Protein AF-A0A967VM35-F1 (afdb_monomer_lite)

pLDDT: mean 79.33, std 12.01, range [44.34, 94.88]

Radius of gyration: 12.98 Å; chains: 1; bounding box: 26×37×26 Å

Foldseek 3Di:
DDDPDDDDDPVQQQDWDWDDDQQAQKIFIARRNPRDTPDIDGHPDHRDPDDDDDPVD

Secondary structure (DSSP, 8-state):
---S-----GGGSSSEEEEE-SS-SEEEEEETTT--EEEEEE-SSPPPS-----TT-

Structure (mmCIF, N/CA/C/O backbone):
data_AF-A0A967VM35-F1
#
_entry.id   AF-A0A967VM35-F1
#
loop_
_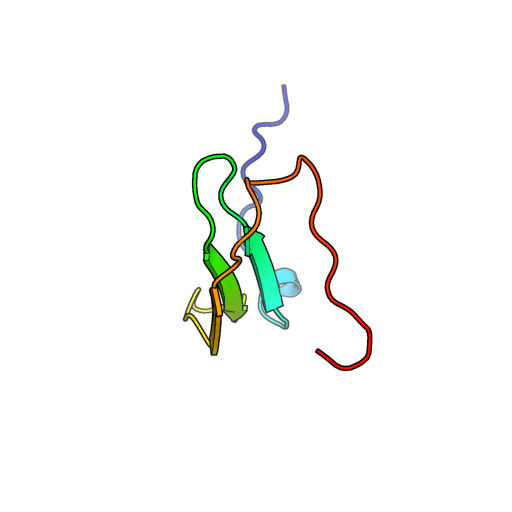atom_site.group_PDB
_atom_site.id
_atom_site.type_symbol
_atom_site.label_atom_id
_atom_site.label_alt_id
_atom_site.label_comp_id
_atom_site.label_asym_id
_atom_site.label_entity_id
_atom_site.label_seq_id
_atom_site.pdbx_PDB_ins_code
_atom_site.Cartn_x
_atom_site.Cartn_y
_atom_site.Cartn_z
_atom_site.occupancy
_atom_site.B_iso_or_equiv
_atom_site.auth_seq_id
_atom_site.auth_comp_id
_atom_site.auth_asym_id
_atom_site.auth_atom_id
_atom_site.pdbx_PDB_model_num
ATOM 1 N N . MET A 1 1 ? -7.505 26.268 -0.546 1.00 44.34 1 MET A N 1
ATOM 2 C CA . MET A 1 1 ? -6.748 25.119 -1.090 1.00 44.34 1 MET A CA 1
ATOM 3 C C . MET A 1 1 ? -6.887 23.976 -0.090 1.00 44.34 1 MET A C 1
ATOM 5 O O . MET A 1 1 ? -6.415 24.163 1.029 1.00 44.34 1 MET A O 1
ATOM 9 N N . PRO A 1 2 ? -7.560 22.856 -0.397 1.00 52.41 2 PRO A N 1
ATOM 10 C CA . PRO A 1 2 ? -7.543 21.706 0.501 1.00 52.41 2 PRO A CA 1
ATOM 11 C C . PRO A 1 2 ? -6.117 21.144 0.509 1.00 52.41 2 PRO A C 1
ATOM 13 O O . PRO A 1 2 ? -5.539 20.909 -0.549 1.00 52.41 2 PRO A O 1
ATOM 16 N N . ARG A 1 3 ? -5.515 20.988 1.689 1.00 56.66 3 ARG A N 1
ATOM 17 C CA . ARG A 1 3 ? -4.253 20.253 1.829 1.00 56.66 3 ARG A CA 1
ATOM 18 C C . ARG A 1 3 ? -4.587 18.770 1.671 1.00 56.66 3 ARG A C 1
ATOM 20 O O . ARG A 1 3 ? -5.524 18.310 2.311 1.00 56.66 3 ARG A O 1
ATOM 27 N N . GLY A 1 4 ? -3.839 18.037 0.845 1.00 60.25 4 GLY A N 1
ATOM 28 C CA . GLY A 1 4 ? -4.037 16.600 0.578 1.00 60.25 4 GLY A CA 1
ATOM 29 C C . GLY A 1 4 ? -3.740 15.673 1.765 1.00 60.25 4 GLY A C 1
ATOM 30 O O . GLY A 1 4 ? -3.417 14.510 1.565 1.00 60.25 4 GLY A O 1
ATOM 31 N N . LEU A 1 5 ? -3.802 16.194 2.991 1.00 63.31 5 LEU A N 1
ATOM 32 C CA . LEU A 1 5 ? -3.688 15.424 4.215 1.00 63.31 5 LEU A CA 1
ATOM 33 C C . LEU A 1 5 ? -5.102 15.051 4.661 1.00 63.31 5 LEU A C 1
ATOM 35 O O . LEU A 1 5 ? -5.854 15.903 5.135 1.00 63.31 5 LEU A O 1
ATOM 39 N N . LEU A 1 6 ? -5.459 13.783 4.493 1.00 60.75 6 LEU A N 1
ATOM 40 C CA . LEU A 1 6 ? -6.655 13.223 5.106 1.00 60.75 6 LEU A CA 1
ATOM 41 C C . LEU A 1 6 ? -6.321 12.903 6.565 1.00 60.75 6 LEU A C 1
ATOM 43 O O . LEU A 1 6 ? -5.463 12.066 6.836 1.00 60.75 6 LEU A O 1
ATOM 47 N N . SER A 1 7 ? -6.964 13.592 7.508 1.00 64.38 7 SER A N 1
ATOM 48 C CA . SER A 1 7 ? -6.875 13.218 8.920 1.00 64.38 7 SER A CA 1
ATOM 49 C C . SER A 1 7 ? -7.544 11.860 9.112 1.00 64.38 7 SER A C 1
ATOM 51 O O . SER A 1 7 ? -8.676 11.676 8.663 1.00 64.38 7 SER A O 1
ATOM 53 N N . ALA A 1 8 ? -6.862 10.933 9.788 1.00 63.22 8 ALA A N 1
ATOM 54 C CA . ALA A 1 8 ? -7.439 9.654 10.181 1.00 63.22 8 ALA A CA 1
ATOM 55 C C . ALA A 1 8 ? -8.683 9.917 11.043 1.00 63.22 8 ALA A C 1
ATOM 57 O O . ALA A 1 8 ? -8.592 10.367 12.186 1.00 63.22 8 ALA A O 1
ATOM 58 N N . THR A 1 9 ? -9.860 9.724 10.453 1.00 71.19 9 THR A N 1
ATOM 59 C CA . THR A 1 9 ? -11.132 9.754 11.178 1.00 71.19 9 THR A CA 1
ATOM 60 C C . THR A 1 9 ? -11.447 8.338 11.657 1.00 71.19 9 THR A C 1
ATOM 62 O O . THR A 1 9 ? -10.948 7.386 11.062 1.00 71.19 9 THR A O 1
ATOM 65 N N . PRO A 1 10 ? -12.300 8.149 12.678 1.00 70.19 10 PRO A N 1
ATOM 66 C CA . PRO A 1 10 ? -12.712 6.808 13.100 1.00 70.19 10 PRO A CA 1
ATOM 67 C C . PRO A 1 10 ? -13.303 5.962 11.960 1.00 70.19 10 PRO A C 1
ATOM 69 O O . PRO A 1 10 ? -13.136 4.752 11.946 1.00 70.19 10 PRO A O 1
ATOM 72 N N . ALA A 1 11 ? -13.930 6.596 10.965 1.00 68.31 11 ALA A N 1
ATOM 73 C CA . ALA A 1 11 ? -14.436 5.920 9.770 1.00 68.31 11 ALA A CA 1
ATOM 74 C C . ALA A 1 11 ? -13.328 5.424 8.816 1.00 68.31 11 ALA A C 1
ATOM 76 O O . ALA A 1 11 ? -13.595 4.584 7.966 1.00 68.31 11 ALA A O 1
ATOM 77 N N . ALA A 1 12 ? -12.106 5.945 8.942 1.00 68.06 12 ALA A N 1
ATOM 78 C CA . ALA A 1 12 ? -10.926 5.510 8.197 1.00 68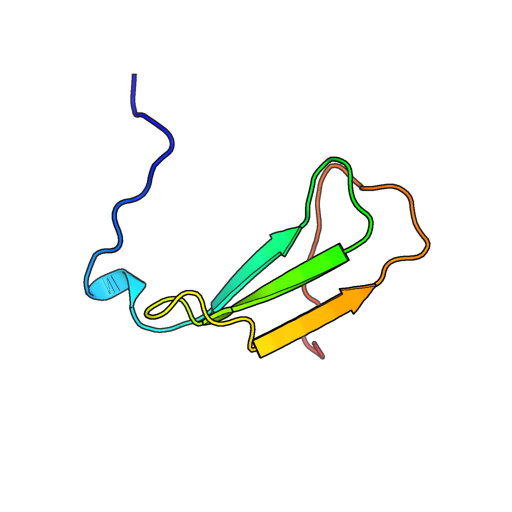.06 12 ALA A CA 1
ATOM 79 C C . ALA A 1 12 ? -10.071 4.491 8.976 1.00 68.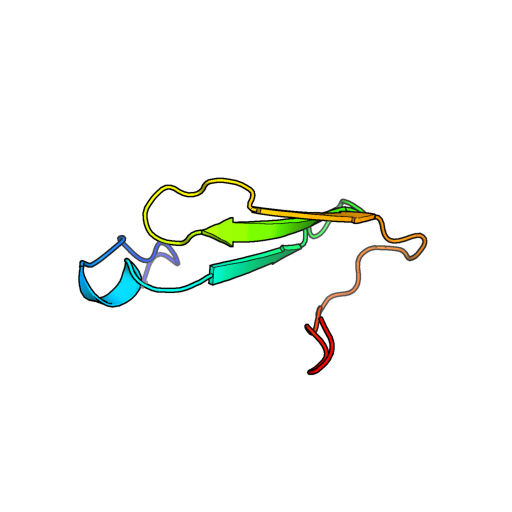06 12 ALA A C 1
ATOM 81 O O . ALA A 1 12 ? -8.994 4.135 8.509 1.00 68.06 12 ALA A O 1
ATOM 82 N N . ALA A 1 13 ? -10.507 4.062 10.168 1.00 70.00 13 ALA A N 1
ATOM 83 C CA . ALA A 1 13 ? -9.758 3.112 10.986 1.00 70.00 13 ALA A CA 1
ATOM 84 C C . ALA A 1 13 ? -9.788 1.696 10.390 1.00 70.00 13 ALA A C 1
ATOM 86 O O . ALA A 1 13 ? -8.760 1.023 10.385 1.00 70.00 13 ALA A O 1
ATOM 87 N N . ASP A 1 14 ? -10.918 1.280 9.815 1.00 80.44 14 ASP A N 1
ATOM 88 C CA . ASP A 1 14 ? -11.082 -0.073 9.286 1.00 80.44 14 ASP A CA 1
ATOM 89 C C . ASP A 1 14 ? -10.676 -0.161 7.809 1.00 80.44 14 ASP A C 1
ATOM 91 O O . ASP A 1 14 ? -11.260 0.500 6.946 1.00 80.44 14 ASP A O 1
ATOM 95 N N . GLY A 1 15 ? -9.702 -1.026 7.508 1.00 87.06 15 GLY A N 1
ATOM 96 C CA . GLY A 1 15 ? -9.292 -1.348 6.143 1.00 87.06 15 GLY A CA 1
ATOM 97 C C . GLY A 1 15 ? -7.785 -1.301 5.907 1.00 87.06 15 GLY A C 1
ATOM 98 O O . GLY A 1 15 ? -6.968 -1.481 6.814 1.00 87.06 15 GLY A O 1
ATOM 99 N N . TYR A 1 16 ? -7.426 -1.100 4.637 1.00 89.06 16 TYR A N 1
ATOM 100 C CA . TYR A 1 16 ? -6.041 -1.094 4.187 1.00 89.06 16 TYR A CA 1
ATOM 101 C C . TYR A 1 16 ? -5.758 0.047 3.214 1.00 89.06 16 TYR A C 1
ATOM 103 O O . TYR A 1 16 ? -6.598 0.409 2.389 1.00 89.06 16 TYR A O 1
ATOM 111 N N . VAL A 1 17 ? -4.536 0.571 3.276 1.00 89.25 17 VAL A N 1
ATOM 112 C CA . VAL A 1 17 ? -4.000 1.540 2.317 1.00 89.25 17 VAL A CA 1
ATOM 113 C C . VAL A 1 17 ? -2.982 0.840 1.428 1.00 89.25 17 VAL A C 1
ATOM 115 O O . VAL A 1 17 ? -1.984 0.310 1.915 1.00 89.25 17 VAL A O 1
ATOM 118 N N . TYR A 1 18 ? -3.225 0.868 0.118 1.00 89.88 18 TYR A N 1
ATOM 119 C CA . TYR A 1 18 ? -2.276 0.408 -0.890 1.00 89.88 18 TYR A CA 1
ATOM 120 C C . TYR A 1 18 ? -1.402 1.581 -1.339 1.00 89.88 18 TYR A C 1
ATOM 122 O O . TYR A 1 18 ? -1.901 2.562 -1.895 1.00 89.88 18 TYR A O 1
ATOM 130 N N . PHE A 1 19 ? -0.103 1.505 -1.055 1.00 87.38 19 PHE A N 1
ATOM 131 C CA . PHE A 1 19 ? 0.829 2.615 -1.235 1.00 87.38 19 PHE A CA 1
ATOM 132 C C . PHE A 1 19 ? 2.042 2.195 -2.067 1.00 87.38 19 PHE A C 1
ATOM 134 O O . PHE A 1 19 ? 2.782 1.293 -1.681 1.00 87.38 19 PHE A O 1
ATOM 141 N N . SER A 1 20 ? 2.286 2.899 -3.175 1.00 87.62 20 SER A N 1
ATOM 142 C CA . SER A 1 20 ? 3.482 2.732 -4.006 1.00 87.62 20 SER A CA 1
ATOM 143 C C . SER A 1 20 ? 4.259 4.037 -4.088 1.00 87.62 20 SER A C 1
ATOM 145 O O . SER A 1 20 ? 3.687 5.108 -4.304 1.00 87.62 20 SER A O 1
ATOM 147 N N . SER A 1 21 ? 5.580 3.942 -3.950 1.00 82.56 21 SER A N 1
ATOM 148 C CA . SER A 1 21 ? 6.472 5.086 -4.127 1.00 82.56 21 SER A CA 1
ATOM 149 C C . SER A 1 21 ? 6.550 5.499 -5.597 1.00 82.56 21 SER A C 1
ATOM 151 O O . SER A 1 21 ? 6.603 4.652 -6.485 1.00 82.56 21 SER A O 1
ATOM 153 N N . LEU A 1 22 ? 6.626 6.807 -5.856 1.00 81.62 22 LEU A N 1
ATOM 154 C CA . LEU A 1 22 ? 6.846 7.338 -7.206 1.00 81.62 22 LEU A CA 1
ATOM 155 C C . LEU A 1 22 ? 8.283 7.108 -7.706 1.00 81.62 22 LEU A C 1
ATOM 157 O O . LEU A 1 22 ? 8.523 7.098 -8.907 1.00 81.62 22 LEU A O 1
ATOM 161 N N . ILE A 1 23 ? 9.247 6.956 -6.795 1.00 84.06 23 ILE A N 1
ATOM 162 C CA . ILE A 1 23 ? 10.678 6.817 -7.123 1.00 84.06 23 ILE A CA 1
ATOM 163 C C . ILE A 1 23 ? 11.253 5.447 -6.745 1.00 84.06 23 ILE A C 1
ATOM 165 O O . ILE A 1 23 ? 12.436 5.202 -6.961 1.00 84.06 23 ILE A O 1
ATOM 169 N N . GLY A 1 24 ? 10.439 4.566 -6.163 1.00 84.12 24 GLY A N 1
ATOM 170 C CA . GLY A 1 24 ? 10.849 3.242 -5.697 1.00 84.12 24 GLY A CA 1
ATOM 171 C C . GLY A 1 24 ? 10.082 2.124 -6.391 1.00 84.12 24 GLY A C 1
ATOM 172 O O . GLY A 1 24 ? 9.006 2.341 -6.936 1.00 84.12 24 GLY A O 1
ATOM 173 N N . SER A 1 25 ? 10.641 0.918 -6.349 1.00 88.50 25 SER A N 1
ATOM 174 C CA . SER A 1 25 ? 10.013 -0.303 -6.865 1.00 88.50 25 SER A CA 1
ATOM 175 C C . SER A 1 25 ? 9.129 -1.019 -5.843 1.00 88.50 25 SER A C 1
ATOM 177 O O . SER A 1 25 ? 8.461 -1.994 -6.188 1.00 88.50 25 SER A O 1
ATOM 179 N N . THR A 1 26 ? 9.132 -0.560 -4.592 1.00 90.06 26 THR A N 1
ATOM 180 C CA . THR A 1 26 ? 8.425 -1.218 -3.498 1.00 90.06 26 THR A CA 1
ATOM 181 C C . THR A 1 26 ? 7.008 -0.680 -3.347 1.00 90.06 26 THR A C 1
ATOM 183 O O . THR A 1 26 ? 6.774 0.534 -3.335 1.00 90.06 26 THR A O 1
ATOM 186 N N . THR A 1 27 ? 6.068 -1.605 -3.187 1.00 90.88 27 THR A N 1
ATOM 187 C CA . THR A 1 27 ? 4.670 -1.326 -2.859 1.00 90.88 27 THR A CA 1
ATOM 188 C C . THR A 1 27 ? 4.315 -1.965 -1.522 1.00 90.88 27 THR A C 1
ATOM 190 O O . THR A 1 27 ? 4.743 -3.081 -1.228 1.00 90.88 27 THR A O 1
ATOM 193 N N . TYR A 1 28 ? 3.518 -1.266 -0.722 1.00 91.62 28 TYR A N 1
ATOM 194 C CA . TYR A 1 28 ? 3.150 -1.663 0.632 1.00 91.62 28 TYR A CA 1
ATOM 195 C C . TYR A 1 28 ? 1.636 -1.733 0.785 1.00 91.62 28 TYR A C 1
ATOM 197 O O . TYR A 1 28 ? 0.901 -0.907 0.237 1.00 91.62 28 TYR A O 1
ATOM 205 N N . LEU A 1 29 ? 1.188 -2.687 1.595 1.00 92.38 29 LEU A N 1
ATOM 206 C CA . LEU A 1 29 ? -0.149 -2.687 2.169 1.00 92.38 29 LEU A CA 1
ATOM 207 C C . LEU A 1 29 ? -0.027 -2.322 3.642 1.00 92.38 29 LEU A C 1
ATOM 209 O O . LEU A 1 29 ? 0.690 -2.990 4.392 1.00 92.38 29 LEU A O 1
ATOM 213 N N . LEU A 1 30 ? -0.717 -1.261 4.041 1.00 91.81 30 LEU A N 1
ATOM 214 C CA . LEU A 1 30 ? -0.727 -0.764 5.411 1.00 91.81 30 LEU A CA 1
ATOM 215 C C . LEU A 1 30 ? -2.098 -1.023 6.028 1.00 91.81 30 LEU A C 1
ATOM 217 O O . LEU A 1 30 ? -3.106 -0.756 5.376 1.00 91.81 30 LEU A O 1
ATOM 221 N N . GLU A 1 31 ? -2.154 -1.500 7.266 1.00 90.88 31 GLU A N 1
ATOM 222 C CA . GLU A 1 31 ? -3.387 -1.456 8.059 1.00 90.88 31 GLU A CA 1
ATOM 223 C C . GLU A 1 31 ? -3.697 0.009 8.409 1.00 90.88 31 GLU A C 1
ATOM 225 O O . GLU A 1 31 ? -2.804 0.769 8.794 1.00 90.88 31 GLU A O 1
ATOM 230 N N . SER A 1 32 ? -4.935 0.451 8.171 1.00 86.50 32 SER A N 1
ATOM 231 C CA . SER A 1 32 ? -5.260 1.885 8.148 1.00 86.50 32 SER A CA 1
ATOM 232 C C . SER A 1 32 ? -5.279 2.562 9.520 1.00 86.50 32 SER A C 1
ATOM 234 O O . SER A 1 32 ? -5.014 3.763 9.592 1.00 86.50 32 SER A O 1
ATOM 236 N N . ALA A 1 33 ? -5.563 1.835 10.605 1.00 85.38 33 ALA A N 1
ATOM 237 C CA . ALA A 1 33 ? -5.648 2.405 11.952 1.00 85.38 33 ALA A CA 1
ATOM 238 C C . ALA A 1 33 ? -4.269 2.678 12.576 1.00 85.38 33 ALA A C 1
ATOM 240 O O . ALA A 1 33 ? -4.047 3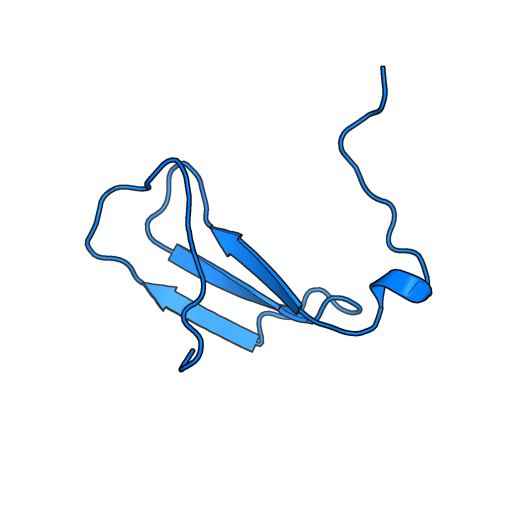.718 13.195 1.00 85.38 33 ALA A O 1
ATOM 241 N N . SER A 1 34 ? -3.349 1.732 12.427 1.00 87.50 34 SER A N 1
ATOM 242 C CA . SER A 1 34 ? -2.013 1.718 13.024 1.00 87.50 34 SER A CA 1
ATOM 243 C C . SER A 1 34 ? -0.921 2.167 12.056 1.00 87.50 34 SER A C 1
ATOM 245 O O . SER A 1 34 ? 0.149 2.586 12.496 1.00 87.50 34 SER A O 1
ATOM 247 N N . GLY A 1 35 ? -1.163 2.062 10.746 1.00 86.56 35 GLY A N 1
ATOM 248 C CA . GLY A 1 35 ? -0.144 2.251 9.714 1.00 86.56 35 GLY A CA 1
ATOM 249 C C . GLY A 1 35 ? 0.852 1.091 9.619 1.00 86.56 35 GLY A C 1
ATOM 250 O O . GLY A 1 35 ? 1.885 1.231 8.962 1.00 86.56 35 GLY A O 1
ATOM 251 N N . ALA A 1 36 ? 0.586 -0.042 10.277 1.00 91.50 36 ALA A N 1
ATOM 252 C CA . ALA A 1 36 ? 1.465 -1.202 10.239 1.00 91.50 36 ALA A CA 1
ATOM 253 C C . ALA A 1 36 ? 1.542 -1.790 8.826 1.00 91.50 36 ALA A C 1
ATOM 255 O O . ALA A 1 36 ? 0.521 -1.998 8.171 1.00 91.50 36 ALA A O 1
ATOM 256 N N . VAL A 1 37 ? 2.755 -2.109 8.373 1.00 94.31 37 VAL A N 1
ATOM 257 C CA . VAL A 1 37 ? 2.961 -2.834 7.115 1.00 94.31 37 VAL A CA 1
ATOM 258 C C . VAL A 1 37 ? 2.502 -4.275 7.308 1.00 94.31 37 VAL A C 1
ATOM 260 O O . VAL A 1 37 ? 3.084 -5.011 8.104 1.00 94.31 37 VAL A O 1
ATOM 263 N N . VAL A 1 38 ? 1.475 -4.679 6.567 1.00 94.88 38 VAL A N 1
ATOM 264 C CA . VAL A 1 38 ? 0.954 -6.054 6.583 1.00 94.88 38 VAL A CA 1
ATOM 265 C C . VAL A 1 38 ? 1.427 -6.869 5.380 1.00 94.88 38 VAL A C 1
ATOM 267 O O . VAL A 1 38 ? 1.439 -8.096 5.444 1.00 94.88 38 VAL A O 1
ATOM 270 N N . HIS A 1 39 ? 1.841 -6.207 4.294 1.00 94.19 39 HIS A N 1
ATOM 271 C CA . HIS A 1 39 ? 2.425 -6.861 3.126 1.00 94.19 39 HIS A CA 1
ATOM 272 C C . HIS A 1 39 ? 3.369 -5.930 2.357 1.00 94.19 39 HIS A C 1
ATOM 274 O O . HIS A 1 39 ? 3.172 -4.712 2.338 1.00 94.19 39 HIS A O 1
ATOM 280 N N . THR A 1 40 ? 4.353 -6.527 1.681 1.00 93.19 40 THR A N 1
ATOM 281 C CA . THR A 1 40 ? 5.325 -5.834 0.830 1.00 93.19 40 THR A CA 1
ATOM 282 C C . THR A 1 40 ? 5.493 -6.585 -0.485 1.00 93.19 40 THR A C 1
ATOM 284 O O . THR A 1 40 ? 5.782 -7.780 -0.476 1.00 93.19 40 THR A O 1
ATOM 287 N N . TRP A 1 41 ? 5.382 -5.873 -1.606 1.00 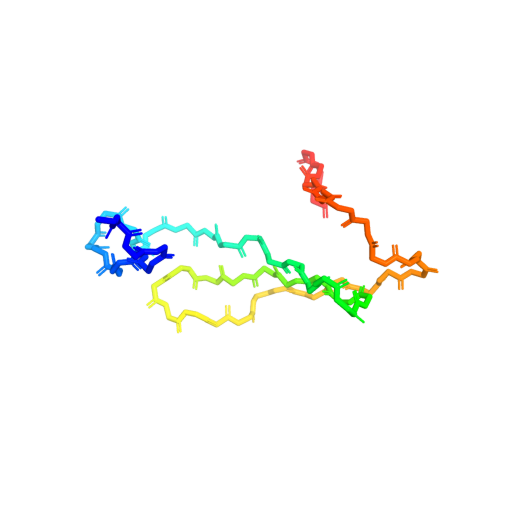90.00 41 TRP A N 1
ATOM 288 C CA . TRP A 1 41 ? 5.728 -6.383 -2.932 1.00 90.00 41 TRP A CA 1
ATOM 289 C C . TRP A 1 41 ? 6.922 -5.618 -3.490 1.00 90.00 41 TRP A C 1
ATOM 291 O O . TRP A 1 41 ? 6.967 -4.388 -3.435 1.00 90.00 41 TRP A O 1
ATOM 301 N N . GLU A 1 42 ? 7.850 -6.355 -4.094 1.00 90.06 42 GLU A N 1
ATOM 302 C CA . GLU A 1 42 ? 8.959 -5.790 -4.855 1.00 90.06 42 GLU A CA 1
ATOM 303 C C . GLU A 1 42 ? 8.688 -5.920 -6.351 1.00 90.06 42 GLU A C 1
ATOM 305 O O . GLU A 1 42 ? 8.510 -7.019 -6.883 1.00 90.06 42 GLU A O 1
ATOM 310 N N . SER A 1 43 ? 8.663 -4.784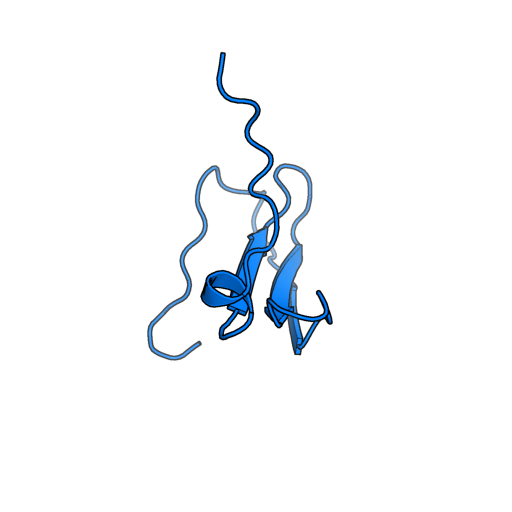 -7.042 1.00 83.06 43 SER A N 1
ATOM 311 C CA . SER A 1 43 ? 8.548 -4.740 -8.494 1.00 83.06 43 SER A CA 1
ATOM 312 C C . SER A 1 43 ? 9.924 -4.791 -9.152 1.00 83.06 43 SER A C 1
ATOM 314 O O . SER A 1 43 ? 10.897 -4.213 -8.681 1.00 83.06 43 SER A O 1
ATOM 316 N N . ARG A 1 44 ? 10.002 -5.432 -10.317 1.00 85.25 44 ARG A N 1
ATOM 317 C CA . ARG A 1 44 ? 11.159 -5.316 -11.225 1.00 85.25 44 ARG A CA 1
ATOM 318 C C . ARG A 1 44 ? 10.976 -4.233 -12.291 1.00 85.25 44 ARG A C 1
ATOM 320 O O . ARG A 1 44 ? 11.835 -4.067 -13.153 1.00 85.25 44 ARG A O 1
ATOM 327 N N . TYR A 1 45 ? 9.828 -3.562 -12.287 1.00 76.75 45 TYR A N 1
ATOM 328 C CA . TYR A 1 45 ? 9.473 -2.532 -13.253 1.00 76.75 45 TYR A CA 1
ATOM 329 C C . TYR A 1 45 ? 9.746 -1.151 -12.663 1.00 76.75 45 TYR A C 1
ATOM 331 O O . TYR A 1 45 ? 9.602 -0.947 -11.457 1.00 76.75 45 TYR A O 1
ATOM 339 N N . ALA A 1 46 ? 10.122 -0.205 -13.525 1.00 73.75 46 ALA A N 1
ATOM 340 C CA . ALA A 1 46 ? 10.220 1.194 -13.132 1.00 73.75 46 ALA A CA 1
ATOM 341 C C . ALA A 1 46 ? 8.872 1.670 -12.556 1.00 73.75 46 ALA A C 1
ATOM 343 O O . ALA A 1 46 ? 7.826 1.208 -13.030 1.00 73.75 46 ALA A O 1
ATOM 344 N N . PRO A 1 47 ? 8.879 2.570 -11.556 1.00 71.31 47 PRO A N 1
ATOM 345 C CA . PRO A 1 47 ? 7.650 3.073 -10.962 1.00 71.31 47 PRO A CA 1
ATOM 346 C C . PRO A 1 47 ? 6.726 3.635 -12.048 1.00 71.31 47 PRO A C 1
ATOM 348 O O . PRO A 1 47 ? 7.114 4.494 -12.842 1.00 71.31 47 PRO A O 1
ATOM 351 N N . ALA A 1 48 ? 5.509 3.098 -12.108 1.00 65.88 48 ALA A N 1
ATOM 352 C CA . ALA A 1 48 ? 4.471 3.550 -13.021 1.00 65.88 48 ALA A CA 1
ATOM 353 C C . ALA A 1 48 ? 3.627 4.641 -12.345 1.00 65.88 48 ALA A C 1
ATOM 355 O O . ALA A 1 48 ? 3.478 4.658 -11.126 1.00 65.88 48 ALA A O 1
ATOM 356 N N . GLY A 1 49 ? 3.024 5.533 -13.136 1.00 66.94 49 GLY A N 1
ATOM 357 C CA . GLY A 1 49 ? 2.152 6.597 -12.614 1.00 66.94 49 GLY A CA 1
ATOM 358 C C . GLY A 1 49 ? 0.855 6.099 -11.956 1.00 66.94 49 GLY A C 1
ATOM 359 O O . GLY A 1 49 ? 0.116 6.898 -11.388 1.00 66.94 49 GLY A O 1
ATOM 360 N N . SER A 1 50 ? 0.572 4.797 -12.027 1.00 72.56 50 SER A N 1
ATOM 361 C CA . SER A 1 50 ? -0.587 4.148 -11.419 1.00 72.56 50 SER A CA 1
ATOM 362 C C . SER A 1 50 ? -0.247 2.715 -11.027 1.00 72.56 50 SER A C 1
ATOM 364 O O . SER A 1 50 ? 0.418 2.010 -11.787 1.00 72.56 50 SER A O 1
ATOM 366 N N . VAL A 1 51 ? -0.770 2.272 -9.887 1.00 78.75 51 VAL A N 1
ATOM 367 C CA . VAL A 1 51 ? -0.699 0.888 -9.410 1.00 78.75 51 VAL A CA 1
ATOM 368 C C . VAL A 1 51 ? -2.111 0.394 -9.111 1.00 78.75 51 VAL A C 1
ATOM 370 O O . VAL A 1 51 ? -2.974 1.180 -8.722 1.00 78.75 51 VAL A O 1
ATOM 373 N N . TYR A 1 52 ? -2.353 -0.896 -9.321 1.00 80.75 52 TYR A N 1
ATOM 374 C CA . TYR A 1 52 ? -3.654 -1.522 -9.111 1.00 80.75 52 TYR A CA 1
ATOM 375 C C . TYR A 1 52 ? -3.460 -2.862 -8.408 1.00 80.75 52 TYR A C 1
ATOM 377 O O . TYR A 1 52 ? -2.616 -3.656 -8.826 1.00 80.75 52 TYR A O 1
ATOM 385 N N . LEU A 1 53 ? -4.233 -3.091 -7.348 1.00 80.38 53 LEU A N 1
ATOM 386 C CA . LEU A 1 53 ? -4.283 -4.371 -6.654 1.00 80.38 53 LEU A CA 1
ATOM 387 C C . LEU A 1 53 ? -5.286 -5.271 -7.381 1.00 80.38 53 LEU A C 1
ATOM 389 O O . LEU A 1 53 ? -6.445 -4.890 -7.535 1.00 80.38 53 LEU A O 1
ATOM 393 N N . LEU A 1 54 ? -4.829 -6.430 -7.853 1.00 81.00 54 LEU A N 1
ATOM 394 C CA . LEU A 1 54 ? -5.685 -7.411 -8.517 1.00 81.00 54 LEU A CA 1
ATOM 395 C C . LEU A 1 54 ? -6.596 -8.110 -7.497 1.00 81.00 54 LEU A C 1
ATOM 397 O O . LEU A 1 54 ? -6.268 -8.194 -6.315 1.00 81.00 54 LEU A O 1
ATOM 401 N N . ASP A 1 55 ? -7.716 -8.662 -7.965 1.00 79.56 55 ASP A N 1
ATOM 402 C CA . ASP A 1 55 ? -8.704 -9.336 -7.105 1.00 79.56 55 ASP A CA 1
ATOM 403 C C . ASP A 1 55 ? -8.125 -10.525 -6.320 1.00 79.56 55 ASP A C 1
ATOM 405 O O . ASP A 1 55 ? -8.642 -10.900 -5.269 1.00 79.56 55 ASP A O 1
ATOM 409 N N . ASN A 1 56 ? -7.055 -11.138 -6.827 1.00 77.94 56 ASN A N 1
ATOM 410 C CA . ASN A 1 56 ? -6.375 -12.262 -6.191 1.00 77.94 56 ASN A CA 1
ATOM 411 C C . ASN A 1 56 ? -5.272 -11.846 -5.201 1.00 77.94 56 ASN A C 1
ATOM 413 O O . ASN A 1 56 ? -4.600 -12.734 -4.669 1.00 77.94 56 ASN A O 1
ATOM 417 N N . GLY A 1 57 ? -5.096 -10.542 -4.960 1.00 61.66 57 GLY A N 1
ATOM 418 C CA . GLY A 1 57 ? -3.948 -9.995 -4.228 1.00 61.66 57 GLY A CA 1
ATOM 419 C C . GLY A 1 57 ? -2.625 -10.173 -4.966 1.00 61.66 57 GLY A C 1
ATOM 420 O O . GLY A 1 57 ? -1.585 -10.027 -4.285 1.00 61.66 57 GLY A O 1
#

Sequence (57 aa):
MPRGLLSATPAAADGYVYFSSLIGSTTYLLESASGAVVHTWESRYAPAGSVYLLDNG